Protein AF-A0A960SF79-F1 (afdb_monomer_lite)

Foldseek 3Di:
DAEEEEEDEVPFDCVVVVCVVCVVVVHHYDYDYNPDDCVVVVVHNYYDYGDD

pLDDT: mean 90.8, std 7.07, range [57.94, 97.62]

Secondary structure (DSSP, 8-state):
--EEEEEEPTT---HHHHHHHHHHTT-EEEEEETTS-HHHHTTSSEEEE---

Radius of gyration: 10.36 Å; chains: 1; bounding box: 19×26×26 Å

Sequence (52 aa):
MIRIAIIQFPGSNCETESIAAVRRAGMEPVVFLWNQSYDLLHKSDGYIIDGH

Structure (mmCIF, N/CA/C/O backbone):
data_AF-A0A960SF79-F1
#
_entry.id   AF-A0A960SF79-F1
#
loop_
_atom_site.group_PDB
_atom_site.id
_atom_site.type_symbol
_atom_site.label_atom_id
_atom_site.la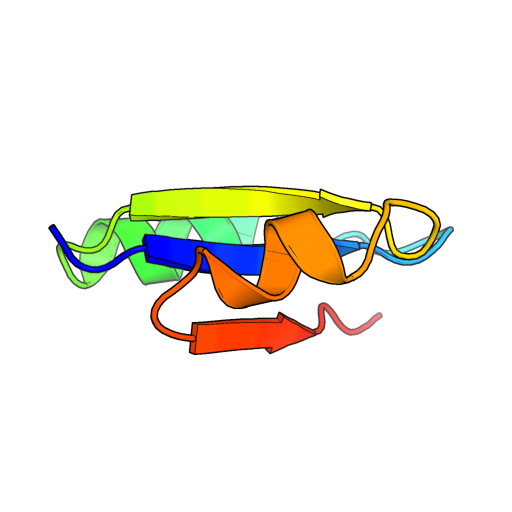bel_alt_id
_atom_site.label_comp_id
_atom_site.label_asym_id
_atom_site.label_entity_id
_atom_site.label_seq_id
_atom_site.pdbx_PDB_ins_code
_atom_site.Cartn_x
_atom_site.Cartn_y
_atom_site.Cartn_z
_atom_site.occupancy
_atom_site.B_iso_or_equiv
_atom_site.auth_seq_id
_atom_site.auth_comp_id
_atom_site.auth_asym_id
_atom_site.auth_atom_id
_atom_site.pdbx_PDB_model_num
ATOM 1 N N . MET A 1 1 ? -8.173 2.028 15.203 1.00 84.06 1 MET A N 1
ATOM 2 C CA . MET A 1 1 ? -7.283 2.966 14.485 1.00 84.06 1 MET A CA 1
ATOM 3 C C . MET A 1 1 ? -7.472 2.683 13.010 1.00 84.06 1 MET A C 1
ATOM 5 O O . MET A 1 1 ? -7.475 1.507 12.685 1.00 84.06 1 MET A O 1
ATOM 9 N N . ILE A 1 2 ? -7.723 3.697 12.176 1.00 95.56 2 ILE A N 1
ATOM 10 C CA . ILE A 1 2 ? -7.987 3.493 10.740 1.00 95.56 2 ILE A CA 1
ATOM 11 C C . ILE A 1 2 ? -6.656 3.219 10.035 1.00 95.56 2 ILE A C 1
ATOM 13 O O . ILE A 1 2 ? -5.746 4.046 10.121 1.00 95.56 2 ILE A O 1
ATOM 17 N N . ARG A 1 3 ? -6.546 2.071 9.366 1.00 96.94 3 ARG A N 1
ATOM 18 C CA . ARG A 1 3 ? -5.343 1.579 8.686 1.00 96.94 3 ARG A CA 1
ATOM 19 C C . ARG A 1 3 ? -5.510 1.685 7.179 1.00 96.94 3 ARG A C 1
ATOM 21 O O . ARG A 1 3 ? -6.407 1.067 6.611 1.00 96.94 3 ARG A O 1
ATOM 28 N N . ILE A 1 4 ? -4.625 2.434 6.532 1.00 96.94 4 ILE A N 1
ATOM 29 C CA . ILE A 1 4 ? -4.652 2.650 5.084 1.00 96.94 4 ILE A CA 1
ATOM 30 C C . ILE A 1 4 ? -3.455 1.950 4.451 1.00 96.94 4 ILE A C 1
ATOM 32 O O . ILE A 1 4 ? -2.310 2.308 4.725 1.00 96.94 4 ILE A O 1
ATOM 36 N N . ALA A 1 5 ? -3.715 0.957 3.602 1.00 95.94 5 ALA A N 1
ATOM 37 C CA . ALA A 1 5 ? -2.673 0.302 2.823 1.00 95.94 5 ALA A CA 1
ATOM 38 C C . ALA A 1 5 ? -2.184 1.222 1.697 1.00 95.94 5 ALA A C 1
ATOM 40 O O . ALA A 1 5 ? -2.986 1.729 0.922 1.00 95.94 5 ALA A O 1
ATOM 41 N N . ILE A 1 6 ? -0.877 1.417 1.582 1.00 94.75 6 ILE A N 1
ATOM 42 C CA . ILE A 1 6 ? -0.250 2.156 0.485 1.00 94.75 6 ILE A CA 1
ATOM 43 C C . ILE A 1 6 ? 0.383 1.117 -0.431 1.00 94.75 6 ILE A C 1
ATOM 45 O O . ILE A 1 6 ? 1.388 0.500 -0.069 1.00 94.75 6 ILE A O 1
ATOM 49 N N . ILE A 1 7 ? -0.268 0.874 -1.568 1.00 93.38 7 ILE A N 1
ATOM 50 C CA . ILE A 1 7 ? 0.101 -0.163 -2.528 1.00 93.38 7 ILE A CA 1
ATOM 51 C C . ILE A 1 7 ? 1.206 0.373 -3.433 1.00 93.38 7 ILE A C 1
ATOM 53 O O . ILE A 1 7 ? 0.969 1.276 -4.234 1.00 93.38 7 ILE A O 1
ATOM 57 N N . GLN A 1 8 ? 2.389 -0.224 -3.324 1.00 92.06 8 GLN A N 1
ATOM 58 C CA . GLN A 1 8 ? 3.559 0.126 -4.122 1.00 92.06 8 GLN A CA 1
ATOM 59 C C . GLN A 1 8 ? 3.738 -0.851 -5.280 1.00 92.06 8 GLN A C 1
ATOM 61 O O . GLN A 1 8 ? 3.819 -2.071 -5.079 1.00 92.06 8 GLN A O 1
ATOM 66 N N . PHE A 1 9 ? 3.857 -0.301 -6.485 1.00 90.25 9 PHE A N 1
ATOM 67 C CA . PHE A 1 9 ? 4.258 -1.027 -7.683 1.00 90.25 9 PHE A CA 1
ATOM 68 C C . PHE A 1 9 ? 5.756 -0.817 -7.952 1.00 90.25 9 PHE A C 1
ATOM 70 O O . PHE A 1 9 ? 6.362 0.119 -7.426 1.00 90.25 9 PHE A O 1
ATOM 77 N N . PRO A 1 10 ? 6.403 -1.681 -8.755 1.00 88.12 10 PRO A N 1
ATOM 78 C CA . PRO A 1 10 ? 7.792 -1.469 -9.133 1.00 88.12 10 PRO A CA 1
ATOM 79 C C . PRO A 1 10 ? 7.930 -0.127 -9.865 1.00 88.12 10 PRO A C 1
ATOM 81 O O . PRO A 1 10 ? 7.301 0.080 -10.898 1.00 88.12 10 PRO A O 1
ATOM 84 N N . GLY A 1 11 ? 8.751 0.775 -9.323 1.00 83.25 11 GLY A N 1
ATOM 85 C CA . GLY A 1 11 ? 8.948 2.122 -9.867 1.00 83.25 11 GLY A CA 1
ATOM 86 C C . GLY A 1 11 ? 8.017 3.204 -9.308 1.00 83.25 11 GLY A C 1
ATOM 87 O O . GLY A 1 11 ? 8.103 4.336 -9.779 1.00 83.25 11 GLY A O 1
ATOM 88 N N . SER A 1 12 ? 7.151 2.897 -8.333 1.00 80.38 12 SER A N 1
ATOM 89 C CA . SER A 1 12 ? 6.471 3.927 -7.531 1.00 80.38 12 SER A CA 1
ATOM 90 C C . SER A 1 12 ? 7.495 4.734 -6.718 1.00 80.38 12 SER A C 1
ATOM 92 O O . SER A 1 12 ? 8.495 4.186 -6.255 1.00 80.38 12 SER A O 1
ATOM 94 N N . ASN A 1 13 ? 7.250 6.034 -6.591 1.00 77.50 13 ASN A N 1
ATOM 95 C CA . ASN A 1 13 ? 8.173 7.040 -6.049 1.00 77.50 13 ASN A CA 1
ATOM 96 C C . ASN A 1 13 ? 7.485 8.071 -5.131 1.00 77.50 13 ASN A C 1
ATOM 98 O O . ASN A 1 13 ? 8.157 8.963 -4.615 1.00 77.50 13 ASN A O 1
ATOM 102 N N . CYS A 1 14 ? 6.163 7.974 -4.954 1.00 78.81 14 CYS A N 1
ATOM 103 C CA . CYS A 1 14 ? 5.356 8.902 -4.153 1.00 78.81 14 CYS A CA 1
ATOM 104 C C . CYS A 1 14 ? 4.916 8.328 -2.793 1.00 78.81 14 CYS A C 1
ATOM 106 O O . CYS A 1 14 ? 4.017 8.868 -2.137 1.00 78.81 14 CYS A O 1
ATOM 108 N N . GLU A 1 15 ? 5.535 7.238 -2.330 1.00 83.69 15 GLU A N 1
ATOM 109 C CA . GLU A 1 15 ? 5.128 6.564 -1.097 1.00 83.69 15 GLU A CA 1
ATOM 110 C C . GLU A 1 15 ? 5.307 7.456 0.136 1.00 83.69 15 GLU A C 1
ATOM 112 O O . GLU A 1 15 ? 4.535 7.379 1.096 1.00 83.69 15 GLU A O 1
ATOM 117 N N . THR A 1 16 ? 6.295 8.352 0.106 1.00 88.12 16 THR A N 1
ATOM 118 C CA . THR A 1 16 ? 6.592 9.260 1.219 1.00 88.12 16 THR A CA 1
ATOM 119 C C . THR A 1 16 ? 5.481 10.299 1.395 1.00 88.12 16 THR A C 1
ATOM 121 O O . THR A 1 16 ? 5.040 10.562 2.521 1.00 88.12 16 THR A O 1
ATOM 124 N N . GLU A 1 17 ? 4.979 10.855 0.295 1.00 92.12 17 GLU A N 1
ATOM 125 C CA . GLU A 1 17 ? 3.886 11.822 0.251 1.00 92.12 17 GLU A CA 1
ATOM 126 C C . GLU A 1 17 ? 2.574 11.189 0.714 1.00 92.12 17 GLU A C 1
ATOM 128 O O . GLU A 1 17 ? 1.877 11.768 1.560 1.00 92.12 17 GLU A O 1
ATOM 133 N N . SER A 1 18 ? 2.277 9.979 0.230 1.00 93.00 18 SER A N 1
ATOM 134 C CA . SER A 1 18 ? 1.109 9.191 0.633 1.00 93.00 18 SER A CA 1
ATOM 135 C C . SER A 1 18 ? 1.143 8.864 2.131 1.00 93.00 18 SER A C 1
ATOM 137 O O . SER A 1 18 ? 0.172 9.128 2.848 1.00 93.00 18 SE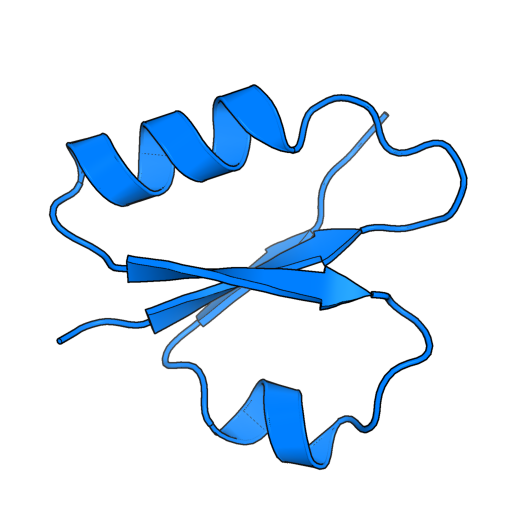R A O 1
ATOM 139 N N . ILE A 1 19 ? 2.285 8.405 2.660 1.00 94.50 19 ILE A N 1
ATOM 140 C CA . ILE A 1 19 ? 2.480 8.153 4.101 1.00 94.50 19 ILE A CA 1
ATOM 141 C C . ILE A 1 19 ? 2.245 9.431 4.915 1.00 94.50 19 ILE A C 1
ATOM 143 O O . ILE A 1 19 ? 1.554 9.407 5.941 1.00 94.50 19 ILE A O 1
ATOM 147 N N . ALA A 1 20 ? 2.810 10.556 4.473 1.00 95.00 20 ALA A N 1
ATOM 148 C CA . ALA A 1 20 ? 2.670 11.832 5.162 1.00 95.00 20 ALA A CA 1
ATOM 149 C C . ALA A 1 20 ? 1.221 12.344 5.148 1.00 95.00 20 ALA A C 1
ATOM 151 O O . ALA A 1 20 ? 0.764 12.910 6.143 1.00 95.00 20 ALA A O 1
ATOM 152 N N . ALA A 1 21 ? 0.486 12.159 4.048 1.00 94.38 21 ALA A N 1
ATOM 153 C CA . ALA A 1 21 ? -0.924 12.531 3.944 1.00 94.38 21 ALA A CA 1
ATOM 154 C C . ALA A 1 21 ? -1.809 11.708 4.892 1.00 94.38 21 ALA A C 1
ATOM 156 O O . ALA A 1 21 ? -2.594 12.286 5.646 1.00 94.38 21 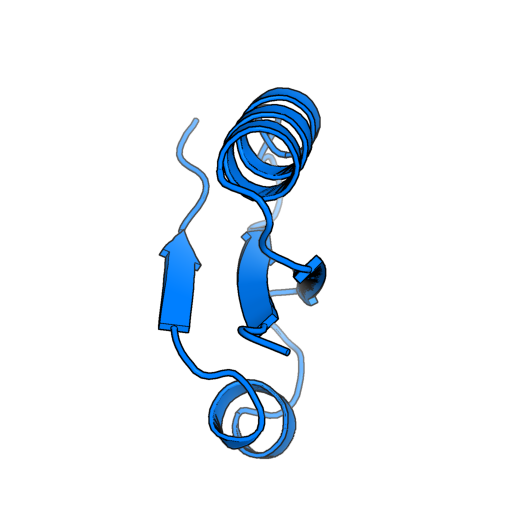ALA A O 1
ATOM 157 N N . VAL A 1 22 ? -1.622 10.385 4.925 1.00 95.94 22 VAL A N 1
ATOM 158 C CA . VAL A 1 22 ? -2.369 9.480 5.815 1.00 95.94 22 VAL A CA 1
ATOM 159 C C . VAL A 1 22 ? -2.117 9.826 7.287 1.00 95.94 22 VAL A C 1
ATOM 161 O O . VAL A 1 22 ? -3.067 9.969 8.058 1.00 95.94 22 VAL A O 1
ATOM 164 N N . ARG A 1 23 ? -0.854 10.0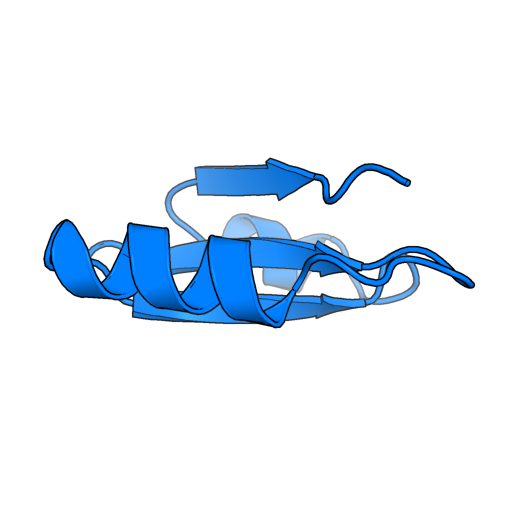62 7.672 1.00 96.31 23 ARG A N 1
ATOM 165 C CA . ARG A 1 23 ? -0.505 10.480 9.044 1.00 96.31 23 ARG A CA 1
ATOM 166 C C . ARG A 1 23 ? -1.119 11.827 9.421 1.00 96.31 23 ARG A C 1
ATOM 168 O O . ARG A 1 23 ? -1.646 11.959 10.522 1.00 96.31 23 ARG A O 1
ATOM 175 N N . ARG A 1 24 ? -1.091 12.819 8.520 1.00 96.81 24 ARG A N 1
ATOM 176 C CA . ARG A 1 24 ? -1.718 14.137 8.751 1.00 96.81 24 ARG A CA 1
ATOM 177 C C . ARG A 1 24 ? -3.230 14.046 8.957 1.00 96.81 24 ARG A C 1
ATOM 179 O O . ARG A 1 24 ? -3.784 14.873 9.670 1.00 96.81 24 ARG A O 1
ATOM 186 N N . ALA A 1 25 ? -3.876 13.041 8.373 1.00 96.12 25 ALA A N 1
ATOM 187 C CA . ALA A 1 25 ? -5.295 12.764 8.563 1.00 96.12 25 ALA A CA 1
ATOM 188 C C . ALA A 1 25 ? -5.610 11.942 9.835 1.00 96.12 25 ALA A C 1
ATOM 190 O O . ALA A 1 25 ? -6.765 11.585 10.052 1.00 96.12 25 ALA A O 1
ATOM 191 N N . GLY A 1 26 ? -4.617 11.633 10.679 1.00 96.62 26 GLY A N 1
ATOM 192 C CA . GLY A 1 26 ? -4.813 10.873 11.922 1.00 96.62 26 GLY A CA 1
ATOM 193 C C . GLY A 1 26 ? -4.995 9.363 11.722 1.00 96.62 26 GLY A C 1
ATOM 194 O O . GLY A 1 26 ? -5.512 8.682 12.607 1.00 96.62 26 GLY A O 1
AT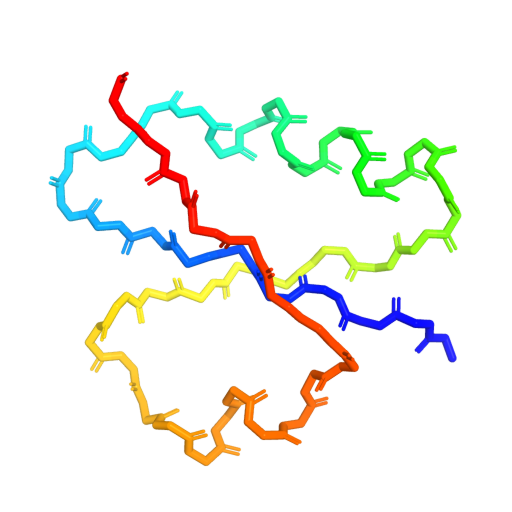OM 195 N N . MET A 1 27 ? -4.589 8.841 10.564 1.00 97.62 27 MET A N 1
ATOM 196 C CA . MET A 1 27 ? -4.675 7.424 10.206 1.00 97.62 27 MET A CA 1
ATOM 197 C C . MET A 1 27 ? -3.292 6.752 10.248 1.00 97.62 27 MET A C 1
ATOM 199 O O . MET A 1 27 ? -2.252 7.417 10.245 1.00 97.62 27 MET A O 1
ATOM 203 N N . GLU A 1 28 ? -3.270 5.420 10.266 1.00 97.06 28 GLU A N 1
ATOM 204 C CA . GLU A 1 28 ? -2.051 4.608 10.234 1.00 97.06 28 GLU A CA 1
ATOM 205 C C . GLU A 1 28 ? -1.754 4.144 8.795 1.00 97.06 28 GLU A C 1
ATOM 207 O O . GLU A 1 28 ? -2.509 3.335 8.250 1.00 97.06 28 GLU A O 1
ATOM 212 N N . PRO A 1 29 ? -0.668 4.614 8.155 1.00 95.69 29 PRO A N 1
ATOM 213 C CA . PRO A 1 29 ? -0.251 4.082 6.864 1.00 95.69 29 PRO A CA 1
ATOM 214 C C . PRO A 1 29 ? 0.423 2.717 7.021 1.00 95.69 29 PRO A C 1
ATOM 216 O O . PRO A 1 29 ? 1.303 2.540 7.864 1.00 95.69 29 PRO A O 1
ATOM 219 N N . VAL A 1 30 ? 0.061 1.778 6.151 1.00 94.88 30 VAL A N 1
ATOM 220 C CA . VAL A 1 30 ? 0.634 0.431 6.073 1.00 94.88 30 VAL A CA 1
ATOM 221 C C . VAL A 1 30 ? 1.223 0.248 4.682 1.00 94.88 30 VAL A C 1
ATOM 223 O O . VAL A 1 30 ? 0.492 0.221 3.700 1.00 94.88 30 VAL A O 1
ATOM 226 N N . VAL A 1 31 ? 2.543 0.116 4.580 1.00 92.44 31 VAL A N 1
ATOM 227 C CA . VAL A 1 31 ? 3.184 -0.172 3.290 1.00 92.44 31 VAL A CA 1
ATOM 228 C C . VAL A 1 31 ? 2.786 -1.572 2.827 1.00 92.44 31 VAL A C 1
ATOM 230 O O . VAL A 1 31 ? 2.906 -2.534 3.587 1.00 92.44 31 VAL A O 1
ATOM 233 N N . PHE A 1 32 ? 2.320 -1.671 1.585 1.00 93.81 32 PHE A N 1
ATOM 234 C CA . PHE A 1 32 ? 1.867 -2.909 0.971 1.00 93.81 32 PHE A CA 1
ATOM 235 C C . PHE A 1 32 ? 2.519 -3.055 -0.407 1.00 93.81 32 PHE A C 1
ATOM 237 O O . PHE A 1 32 ? 2.293 -2.243 -1.298 1.00 93.81 32 PHE A O 1
ATOM 244 N N . LEU A 1 33 ? 3.336 -4.084 -0.612 1.00 92.50 33 LEU A N 1
ATOM 245 C CA . LEU A 1 33 ? 3.890 -4.359 -1.940 1.00 92.50 33 LEU A CA 1
ATOM 246 C C . LEU A 1 33 ? 2.829 -5.064 -2.785 1.00 92.50 33 LEU A C 1
ATOM 248 O O . LEU A 1 33 ? 2.169 -5.984 -2.305 1.00 92.50 33 LEU A O 1
ATOM 252 N N . TRP A 1 34 ? 2.694 -4.679 -4.055 1.00 91.25 34 TRP A N 1
ATOM 253 C CA . TRP A 1 34 ? 1.688 -5.227 -4.977 1.00 91.25 34 TRP A CA 1
ATOM 254 C C . TRP A 1 34 ? 1.662 -6.767 -5.062 1.00 91.25 34 TRP A C 1
ATOM 256 O O . TRP A 1 34 ? 0.634 -7.344 -5.403 1.00 91.25 34 TRP A O 1
ATOM 266 N N . ASN A 1 35 ? 2.787 -7.430 -4.769 1.00 92.31 35 ASN A N 1
ATOM 267 C CA . ASN A 1 35 ? 2.960 -8.881 -4.838 1.00 92.31 35 ASN A CA 1
ATOM 268 C C . ASN A 1 35 ? 2.727 -9.613 -3.500 1.00 92.31 35 ASN A C 1
ATOM 270 O O . ASN A 1 35 ? 2.969 -10.818 -3.416 1.00 92.31 35 ASN A O 1
ATOM 274 N N . GLN A 1 36 ? 2.297 -8.915 -2.446 1.00 93.12 36 GLN A N 1
ATOM 275 C CA . GLN A 1 36 ? 1.919 -9.534 -1.174 1.00 93.12 36 GLN A CA 1
ATOM 276 C C . GLN A 1 36 ? 0.518 -10.156 -1.233 1.00 93.12 36 GLN A C 1
ATOM 278 O O . GLN A 1 36 ? -0.291 -9.847 -2.105 1.00 93.12 36 GLN A O 1
ATOM 283 N N . SER A 1 37 ? 0.217 -11.048 -0.282 1.00 92.12 37 SER A N 1
ATOM 284 C CA . SER A 1 37 ? -1.099 -11.694 -0.208 1.00 92.12 37 SER A CA 1
ATOM 285 C C . SER A 1 37 ? -2.222 -10.675 0.002 1.00 92.12 37 SER A C 1
ATOM 287 O O . SER A 1 37 ? -2.168 -9.862 0.928 1.00 92.12 37 SER A O 1
ATOM 289 N N . TYR A 1 38 ? -3.292 -10.794 -0.787 1.00 88.69 38 TYR A N 1
ATOM 290 C CA . TYR A 1 38 ? -4.521 -10.012 -0.633 1.00 88.69 38 TYR A CA 1
ATOM 291 C C . TYR A 1 38 ? -5.197 -10.199 0.736 1.00 88.69 38 TYR A C 1
ATOM 293 O O . TYR A 1 38 ? -5.871 -9.287 1.212 1.00 88.69 38 TYR A O 1
ATOM 301 N N . ASP A 1 39 ? -4.951 -11.313 1.432 1.00 91.38 39 ASP A N 1
ATOM 302 C CA . ASP A 1 39 ? -5.453 -11.529 2.798 1.00 91.38 39 ASP A CA 1
ATOM 303 C C . ASP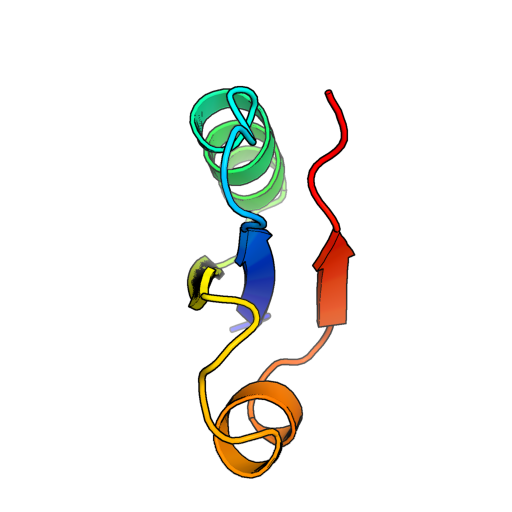 A 1 39 ? -4.918 -10.483 3.784 1.00 91.38 39 ASP A C 1
ATOM 305 O O . ASP A 1 39 ? -5.547 -10.182 4.800 1.00 91.38 39 ASP A O 1
ATOM 309 N N . LEU A 1 40 ? -3.734 -9.930 3.509 1.00 85.94 40 LEU A N 1
ATOM 310 C CA . LEU A 1 40 ? -3.155 -8.848 4.298 1.00 85.94 40 LEU A CA 1
ATOM 311 C C . LEU A 1 40 ? -3.816 -7.504 3.971 1.00 85.94 40 LEU A C 1
ATOM 313 O O . LEU A 1 40 ? -3.940 -6.671 4.867 1.00 85.94 40 LEU A O 1
ATOM 317 N N . LEU A 1 41 ? -4.283 -7.316 2.732 1.00 89.56 41 LEU A N 1
ATOM 318 C CA . LEU A 1 41 ? -4.971 -6.103 2.288 1.00 89.56 41 LEU A CA 1
ATOM 319 C C . LEU A 1 41 ? -6.365 -5.997 2.915 1.00 89.56 41 LEU A C 1
ATOM 321 O O . LEU A 1 41 ? -6.757 -4.923 3.361 1.00 89.56 41 LEU A O 1
ATOM 325 N N . HIS A 1 42 ? -7.068 -7.125 3.047 1.00 91.00 42 HIS A N 1
ATOM 326 C CA . HIS A 1 42 ? -8.366 -7.200 3.727 1.00 91.00 42 HIS A CA 1
ATOM 327 C C . HIS A 1 42 ? -8.324 -6.824 5.218 1.00 91.00 42 HIS A C 1
ATOM 329 O O . HIS A 1 42 ? -9.372 -6.609 5.820 1.00 91.00 42 HIS A O 1
ATOM 335 N N . LYS A 1 43 ? -7.133 -6.736 5.828 1.00 92.62 43 LYS A N 1
ATOM 336 C CA . LYS A 1 43 ? -6.950 -6.278 7.218 1.00 92.62 43 LYS A CA 1
ATOM 337 C C . LYS A 1 43 ? -6.825 -4.755 7.344 1.00 92.62 43 LYS A C 1
ATOM 339 O O . LYS A 1 43 ? -6.635 -4.267 8.462 1.00 92.62 43 LYS A O 1
ATOM 344 N N . SER A 1 44 ? -6.847 -4.033 6.229 1.00 94.06 44 SER A N 1
ATOM 345 C CA . SER A 1 44 ? -6.828 -2.572 6.180 1.00 94.06 44 SER A CA 1
ATOM 346 C C . SER A 1 44 ? -8.241 -2.031 5.974 1.00 94.06 44 SER A C 1
ATOM 348 O O . SER A 1 44 ? -9.066 -2.656 5.312 1.00 94.06 44 SER A O 1
ATOM 350 N N . ASP A 1 45 ? -8.507 -0.847 6.516 1.00 96.38 45 ASP A N 1
ATOM 351 C CA . ASP A 1 45 ? -9.799 -0.160 6.399 1.00 96.38 45 ASP A CA 1
ATOM 352 C C . ASP A 1 45 ? -9.963 0.540 5.038 1.00 96.38 45 ASP A C 1
ATOM 354 O O . ASP A 1 45 ? -11.069 0.887 4.629 1.00 96.38 45 ASP A O 1
ATOM 358 N N . GLY A 1 46 ? -8.855 0.748 4.324 1.00 94.44 46 GLY A N 1
ATOM 359 C CA . GLY A 1 46 ? -8.826 1.305 2.977 1.00 94.44 46 GLY A CA 1
ATOM 360 C C . GLY A 1 46 ? -7.454 1.158 2.329 1.00 94.44 46 GLY A C 1
ATOM 361 O O . GLY A 1 46 ? -6.502 0.683 2.957 1.00 94.44 46 GLY A O 1
ATOM 362 N N . TYR A 1 47 ? -7.344 1.572 1.067 1.00 94.75 47 TYR A N 1
ATOM 363 C CA . TYR A 1 47 ? -6.083 1.549 0.335 1.00 94.75 47 TYR A CA 1
ATOM 364 C C . TYR A 1 47 ? -5.911 2.759 -0.588 1.00 94.75 47 TYR A C 1
ATOM 366 O O . TYR A 1 47 ? -6.880 3.335 -1.081 1.00 94.75 47 TYR A O 1
ATOM 374 N N . ILE A 1 48 ? -4.654 3.117 -0.822 1.00 93.31 48 ILE A N 1
ATOM 375 C CA . ILE A 1 48 ? -4.183 4.087 -1.807 1.00 93.31 48 ILE A CA 1
ATOM 376 C C . ILE A 1 48 ? -3.271 3.321 -2.761 1.00 93.31 48 ILE A C 1
ATOM 378 O O . ILE A 1 48 ? -2.434 2.535 -2.321 1.00 93.31 48 ILE A O 1
ATOM 382 N N . ILE A 1 49 ? -3.446 3.533 -4.059 1.00 90.44 49 ILE A N 1
ATOM 383 C CA . ILE A 1 49 ? -2.530 3.028 -5.081 1.00 90.44 49 ILE A CA 1
ATOM 384 C C . ILE A 1 49 ? -1.605 4.184 -5.440 1.00 90.44 49 ILE A C 1
ATOM 386 O O . ILE A 1 49 ? -2.095 5.212 -5.909 1.00 90.44 49 ILE A O 1
ATOM 390 N N . ASP A 1 50 ? -0.302 4.031 -5.195 1.00 82.50 50 ASP A N 1
ATOM 391 C CA . ASP A 1 50 ? 0.659 5.051 -5.611 1.00 82.50 50 ASP A CA 1
ATOM 392 C C . ASP A 1 50 ? 0.747 5.094 -7.139 1.00 82.50 50 ASP A C 1
ATOM 394 O O . ASP A 1 50 ? 0.837 4.064 -7.814 1.00 82.50 50 ASP A O 1
ATOM 398 N N . GLY A 1 51 ? 0.702 6.313 -7.672 1.00 75.25 51 GLY A N 1
ATOM 399 C CA . GLY A 1 51 ? 0.987 6.593 -9.074 1.00 75.25 51 GLY A CA 1
ATOM 400 C C . GLY A 1 51 ? 2.486 6.742 -9.344 1.00 75.25 51 GLY A C 1
ATOM 401 O O . GLY A 1 51 ? 3.313 6.563 -8.448 1.00 75.25 51 GLY A O 1
ATOM 402 N N . HIS A 1 52 ? 2.800 7.077 -10.596 1.00 57.94 52 HIS A N 1
ATOM 403 C CA . HIS A 1 52 ? 4.110 7.563 -11.041 1.00 57.94 52 HIS A CA 1
ATOM 404 C C . HIS A 1 52 ? 4.087 9.083 -11.222 1.00 57.94 52 HIS A C 1
ATOM 406 O O . HIS A 1 52 ? 2.997 9.601 -11.570 1.00 57.94 52 HIS A O 1
#